Protein AF-A0A3N5N5Y3-F1 (afdb_monomer)

Radius of gyration: 42.36 Å; Cα contacts (8 Å, |Δi|>4): 136; chains: 1; bounding box: 72×57×116 Å

Secondary structure (DSSP, 8-state):
-PPPTT---TTTTSBGGGTTB-HHHHHHHHHHHHHHHHHHHHHHHHHHHHHHHHHHHHHHHHHHHHHHHHHHHHHS-------------------SPTTPPP-PPPPPS--SEEEEEPPPSS-TTT----PEEEEEEEEEEEEEE-SSSSEEEEEEEEEEEE-TTT-

Foldseek 3Di:
DDDDPPDDDPQQDQDVVVNGHHPVVVVVVVVVVVVVVVVVVVVVVVVVVVVVVVVVVVVVVVVVVVVVVVVCVVVDPDPDPPPPPVPPPDPDDDDDPPPDDDDDDDDDPDAQEEAEAEEDCADPPPRDRPWAWDPDKDKDWDWDDDPPRGTHIYIYIYGYTHDPVPD

Sequence (167 aa):
MEAPVGFECAYRHACPHLDHLSTTWTLEVYQDSFELRRQYHVMEERYLQRIAELEKTLRERDDKIVQLRLQHQKQFKANVPSVPLAREGGRKKRGAPQGHPPWCRRDPDHVDQTVKVPAPQVCPRCACDHLSTCPEVYEHVQEDIVLVPRTRVIRFRHDQSYCPQCR

Solvent-accessible surface area (backbone atoms only — not comparable to full-atom values): 10455 Å² total; per-residue (Å²): 139,81,81,64,93,88,71,78,65,92,42,47,68,43,24,81,91,56,83,46,36,31,53,63,58,55,49,50,54,56,56,49,48,54,58,51,50,53,53,48,51,59,48,50,54,52,50,54,53,51,49,54,52,50,52,51,55,50,52,56,49,52,54,49,49,53,52,51,52,53,52,47,57,74,76,40,81,79,88,64,77,72,73,78,67,78,71,70,86,65,76,74,79,78,69,83,59,92,86,60,77,80,92,68,82,79,80,77,97,64,71,79,41,78,45,81,40,76,40,70,66,47,37,93,87,77,66,48,59,78,52,45,83,43,91,62,66,52,71,52,76,45,78,44,82,50,104,51,106,49,73,48,29,36,34,40,40,32,44,37,54,45,47,82,89,73,113

pLDDT: mean 89.18, std 9.89, range [57.03, 98.44]

Nearest PDB structures (foldseek):
  3n77-assembly1_A  TM=8.094E-01  e=1.333E+00  Salmonella enterica subsp. enterica serovar Typhimurium
  4mpo-assembly3_C  TM=7.539E-01  e=2.868E+00  Chlamydia trachomatis L2/434/Bu
  3bc1-assembly2_E  TM=4.293E-01  e=4.224E-01  Mus musculus
  6gvw-assembly1_F  TM=5.301E-01  e=1.033E+00  Mus musculus
  2zet-assembly1_A  TM=4.956E-01  e=9.687E-01  Mus musculus

Structure (mmCIF, N/CA/C/O backbone):
data_AF-A0A3N5N5Y3-F1
#
_entry.id   AF-A0A3N5N5Y3-F1
#
loop_
_atom_site.group_PDB
_atom_site.id
_atom_site.type_symbol
_atom_site.label_atom_id
_atom_site.label_alt_id
_atom_site.label_comp_id
_atom_site.label_asym_id
_atom_site.label_entity_id
_atom_site.label_seq_id
_atom_site.pdbx_PDB_ins_code
_atom_site.Cartn_x
_atom_site.Cartn_y
_atom_site.Cartn_z
_atom_site.occupancy
_atom_site.B_iso_or_equiv
_atom_site.auth_seq_id
_atom_site.auth_comp_id
_atom_site.auth_asym_id
_atom_site.auth_atom_id
_atom_site.pdbx_PDB_model_num
ATOM 1 N N . MET A 1 1 ? 34.176 0.503 -63.831 1.00 61.16 1 MET A N 1
ATOM 2 C CA . MET A 1 1 ? 34.492 -0.817 -64.413 1.00 61.16 1 MET A CA 1
ATOM 3 C C . MET A 1 1 ? 33.450 -1.769 -63.887 1.00 61.16 1 MET A C 1
ATOM 5 O O . MET A 1 1 ? 33.388 -1.946 -62.679 1.00 61.16 1 MET A O 1
ATOM 9 N N . GLU A 1 2 ? 32.598 -2.288 -64.756 1.00 69.94 2 GLU A N 1
ATOM 10 C CA . GLU A 1 2 ? 31.610 -3.298 -64.378 1.00 69.94 2 GLU A CA 1
ATOM 11 C C . GLU A 1 2 ? 32.144 -4.679 -64.748 1.00 69.94 2 GLU A C 1
ATOM 13 O O . GLU A 1 2 ? 32.896 -4.824 -65.717 1.00 69.94 2 GLU A O 1
ATOM 18 N N . ALA A 1 3 ? 31.808 -5.682 -63.938 1.00 81.50 3 ALA A N 1
ATOM 19 C CA . ALA A 1 3 ? 32.195 -7.056 -64.212 1.00 81.50 3 ALA A CA 1
ATOM 20 C C . ALA A 1 3 ? 31.423 -7.593 -65.436 1.00 81.50 3 ALA A C 1
ATOM 22 O O . ALA A 1 3 ? 30.254 -7.244 -65.616 1.00 81.50 3 ALA A O 1
ATOM 23 N N . PRO A 1 4 ? 32.039 -8.452 -66.269 1.00 89.56 4 PRO A N 1
ATOM 24 C CA . PRO A 1 4 ? 31.352 -9.095 -67.384 1.00 89.56 4 PRO A CA 1
ATOM 25 C C . PRO A 1 4 ? 30.135 -9.912 -66.927 1.00 89.56 4 PRO A C 1
ATOM 27 O O . PRO A 1 4 ? 30.139 -10.504 -65.844 1.00 89.56 4 PRO A O 1
ATOM 30 N N . VAL A 1 5 ? 29.111 -9.996 -67.780 1.00 87.19 5 VAL A N 1
ATOM 31 C CA . VAL A 1 5 ? 27.919 -10.821 -67.528 1.00 87.19 5 VAL A CA 1
ATOM 32 C C . VAL A 1 5 ? 28.339 -12.287 -67.350 1.00 87.19 5 VAL A C 1
ATOM 34 O O . VAL A 1 5 ? 28.984 -12.854 -68.228 1.00 87.19 5 VAL A O 1
ATOM 37 N N . GLY A 1 6 ? 27.981 -12.891 -66.211 1.00 86.94 6 GLY A N 1
ATOM 38 C CA . GLY A 1 6 ? 28.315 -14.283 -65.874 1.00 86.94 6 GLY A CA 1
ATOM 39 C C . GLY A 1 6 ? 29.677 -14.496 -65.200 1.00 86.94 6 GLY A C 1
ATOM 40 O O . GLY A 1 6 ? 30.102 -15.636 -65.049 1.00 86.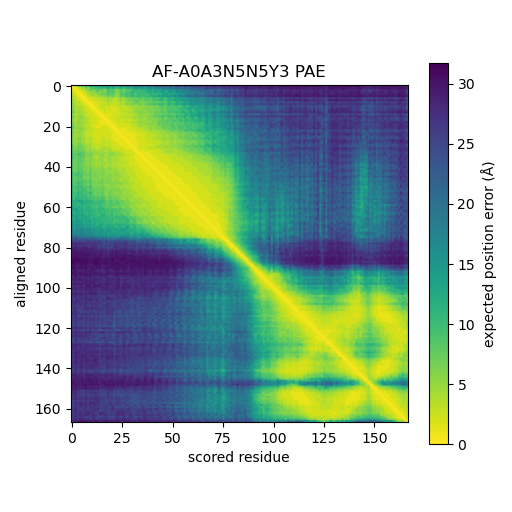94 6 GLY A O 1
ATOM 41 N N . PHE A 1 7 ? 30.378 -13.433 -64.794 1.00 88.25 7 PHE A N 1
ATOM 42 C CA . PHE A 1 7 ? 31.630 -13.558 -64.046 1.00 88.25 7 PHE A CA 1
ATOM 43 C C . PHE A 1 7 ? 31.420 -14.207 -62.664 1.00 88.25 7 PHE A C 1
ATOM 45 O O . PHE A 1 7 ? 30.672 -13.687 -61.835 1.00 88.25 7 PHE A O 1
ATOM 52 N N . GLU A 1 8 ? 32.142 -15.296 -62.384 1.00 87.19 8 GLU A N 1
ATOM 53 C CA . GLU A 1 8 ? 32.202 -15.925 -61.060 1.00 87.19 8 GLU A CA 1
ATOM 54 C C . GLU A 1 8 ? 33.551 -15.653 -60.382 1.00 87.19 8 GLU A C 1
ATOM 56 O O . GLU A 1 8 ? 34.615 -16.026 -60.877 1.00 87.19 8 GLU A O 1
ATOM 61 N N . CYS A 1 9 ? 33.519 -15.013 -59.211 1.00 87.06 9 CYS A N 1
ATOM 62 C CA . CYS A 1 9 ? 34.724 -14.750 -58.430 1.00 87.06 9 CYS A CA 1
ATOM 63 C C . CYS A 1 9 ? 35.205 -16.021 -57.710 1.00 87.06 9 CYS A C 1
ATOM 65 O O . CYS A 1 9 ? 34.486 -16.579 -56.878 1.00 87.06 9 CYS A O 1
ATOM 67 N N . ALA A 1 10 ? 36.461 -16.415 -57.941 1.00 89.31 10 ALA A N 1
ATOM 68 C CA . ALA A 1 10 ? 37.088 -17.563 -57.276 1.00 89.31 10 ALA A CA 1
ATOM 69 C C . ALA A 1 10 ? 37.150 -17.427 -55.740 1.00 89.31 10 ALA A C 1
ATOM 71 O O . ALA A 1 10 ? 37.153 -18.424 -55.023 1.00 89.31 10 ALA A O 1
ATOM 72 N N . TYR A 1 11 ? 37.150 -16.194 -55.227 1.00 90.06 11 TYR A N 1
ATOM 73 C CA . TYR A 1 11 ? 37.242 -15.892 -53.797 1.00 90.06 11 TYR A CA 1
ATOM 74 C C . TYR A 1 11 ? 35.890 -15.558 -53.149 1.00 90.06 11 TYR A C 1
ATOM 76 O O . TYR A 1 11 ? 35.866 -15.013 -52.048 1.00 90.06 11 TYR A O 1
ATOM 84 N N . ARG A 1 12 ? 34.752 -15.884 -53.784 1.00 87.81 12 ARG A N 1
ATOM 85 C CA . ARG A 1 12 ? 33.404 -15.526 -53.282 1.00 87.81 12 ARG A CA 1
ATOM 86 C C . ARG A 1 12 ? 33.113 -15.990 -51.844 1.00 87.81 12 ARG A C 1
ATOM 88 O O . ARG A 1 12 ? 32.323 -15.376 -51.138 1.00 87.81 12 ARG A O 1
ATOM 95 N N . HIS A 1 13 ? 33.757 -17.067 -51.397 1.00 91.94 13 HIS A N 1
ATOM 96 C CA . HIS A 1 13 ? 33.572 -17.629 -50.056 1.00 91.94 13 HIS A CA 1
ATOM 97 C C . HIS A 1 13 ? 34.670 -17.245 -49.052 1.00 91.94 13 HIS A C 1
ATOM 99 O O . HIS A 1 13 ? 34.503 -17.523 -47.871 1.00 91.94 13 HIS A O 1
ATOM 105 N N . ALA A 1 14 ? 35.770 -16.634 -49.505 1.00 92.94 14 ALA A N 1
ATOM 106 C CA . ALA A 1 14 ? 36.917 -16.287 -48.666 1.00 92.94 14 ALA A CA 1
ATOM 107 C C . ALA A 1 14 ? 37.700 -15.110 -49.273 1.00 92.94 14 ALA A C 1
ATOM 109 O O . ALA A 1 14 ? 38.846 -15.256 -49.706 1.00 92.94 14 ALA A O 1
ATOM 110 N N . CYS A 1 15 ? 37.059 -13.943 -49.363 1.00 93.25 15 CYS A N 1
ATOM 111 C CA . CYS A 1 15 ? 37.637 -12.777 -50.026 1.00 93.25 15 CYS A CA 1
ATOM 112 C C . CYS A 1 15 ? 38.775 -12.173 -49.180 1.00 93.25 15 CYS A C 1
ATOM 114 O O . CYS A 1 15 ? 38.508 -11.712 -48.071 1.00 93.25 15 CYS A O 1
ATOM 116 N N . PRO A 1 16 ? 40.025 -12.087 -49.681 1.00 93.56 16 PRO A N 1
ATOM 117 C CA . PRO A 1 16 ? 41.145 -11.511 -48.923 1.00 93.56 16 PRO A CA 1
ATOM 118 C C . PRO A 1 16 ? 40.953 -10.036 -48.542 1.00 93.56 16 PRO A C 1
ATOM 120 O O . PRO A 1 16 ? 41.599 -9.547 -47.625 1.00 93.56 16 PRO A O 1
ATOM 123 N N . HIS A 1 17 ? 40.068 -9.325 -49.245 1.00 90.81 17 HIS A N 1
ATOM 124 C CA . HIS A 1 17 ? 39.746 -7.920 -48.981 1.00 90.81 17 HIS A CA 1
ATOM 125 C C . HIS A 1 17 ? 38.593 -7.723 -47.988 1.00 90.81 17 HIS A C 1
ATOM 127 O O . HIS A 1 17 ? 38.315 -6.591 -47.608 1.00 90.81 17 HIS A O 1
ATOM 133 N N . LEU A 1 18 ? 37.914 -8.802 -47.593 1.00 91.12 18 LEU A N 1
ATOM 134 C CA . LEU A 1 18 ? 36.862 -8.804 -46.576 1.00 91.12 18 LEU A CA 1
ATOM 135 C C . LEU A 1 18 ? 37.275 -9.712 -45.413 1.00 91.12 18 LEU A C 1
ATOM 137 O O . LEU A 1 18 ? 36.473 -10.515 -44.954 1.00 91.12 18 LEU A O 1
ATOM 141 N N . ASP A 1 19 ? 38.545 -9.664 -45.005 1.00 93.12 19 ASP A N 1
ATOM 142 C CA . ASP A 1 19 ? 39.088 -10.485 -43.911 1.00 93.12 19 ASP A CA 1
ATOM 143 C C . ASP A 1 19 ? 38.804 -11.992 -44.066 1.00 93.12 19 ASP A C 1
ATOM 145 O O . ASP A 1 19 ? 38.518 -12.702 -43.104 1.00 93.12 19 ASP A O 1
ATOM 149 N N . HIS A 1 20 ? 38.867 -12.491 -45.304 1.00 94.12 20 HIS A N 1
ATOM 150 C CA . HIS A 1 20 ? 38.553 -13.876 -45.670 1.00 94.12 20 HIS A CA 1
ATOM 151 C C . HIS A 1 20 ? 37.103 -14.305 -45.397 1.00 94.12 20 HIS A C 1
ATOM 153 O O . HIS A 1 20 ? 36.811 -15.499 -45.342 1.00 94.12 20 HIS A O 1
ATOM 159 N N . LEU A 1 21 ? 36.179 -13.352 -45.292 1.00 93.00 21 LEU A N 1
ATOM 160 C CA . LEU A 1 21 ? 34.751 -13.621 -45.177 1.00 93.00 21 LEU A CA 1
ATOM 161 C C . LEU A 1 21 ? 34.115 -13.906 -46.545 1.00 93.00 21 LEU A C 1
ATOM 163 O O . LEU A 1 21 ? 34.617 -13.527 -47.611 1.00 93.00 21 LEU A O 1
ATOM 167 N N . SER A 1 22 ? 32.971 -14.586 -46.494 1.00 93.56 22 SER A N 1
ATOM 168 C CA . SER A 1 22 ? 32.103 -14.792 -47.653 1.00 93.56 22 SER A CA 1
ATOM 169 C C . SER A 1 22 ? 31.492 -13.465 -48.086 1.00 93.56 22 SER A C 1
ATOM 171 O O . SER A 1 22 ? 30.855 -12.779 -47.287 1.00 93.56 22 SER A O 1
ATOM 173 N N . THR A 1 23 ? 31.617 -13.134 -49.372 1.00 90.31 23 THR A N 1
ATOM 174 C CA . THR A 1 23 ? 31.042 -11.908 -49.942 1.00 90.31 23 THR A CA 1
ATOM 175 C C . THR A 1 23 ? 29.523 -11.884 -49.805 1.00 90.31 23 THR A C 1
ATOM 177 O O . THR A 1 23 ? 28.948 -10.824 -49.574 1.00 90.31 23 THR A O 1
ATOM 180 N N . THR A 1 24 ? 28.876 -13.051 -49.912 1.00 90.62 24 THR A N 1
ATOM 181 C CA . THR A 1 24 ? 27.422 -13.190 -49.745 1.00 90.62 24 THR A CA 1
ATOM 182 C C . THR A 1 24 ? 27.013 -12.869 -48.313 1.00 90.62 24 THR A C 1
ATOM 184 O O . THR A 1 24 ? 26.131 -12.048 -48.104 1.00 90.62 24 THR A O 1
ATOM 187 N N . 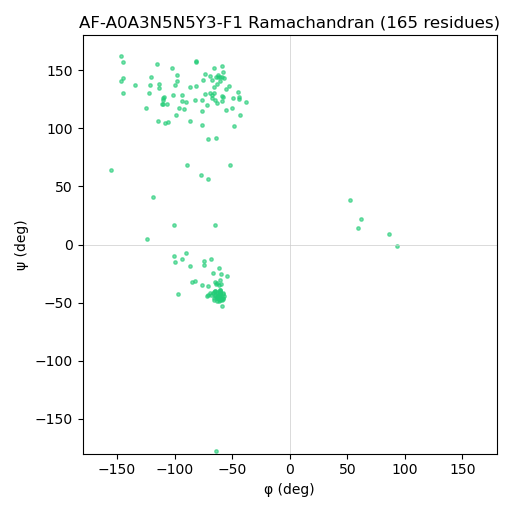TRP A 1 25 ? 27.722 -13.436 -47.334 1.00 92.62 25 TRP A N 1
ATOM 188 C CA . TRP A 1 25 ? 27.431 -13.216 -45.917 1.00 92.62 25 TRP A CA 1
ATOM 189 C C . TRP A 1 25 ? 27.652 -11.754 -45.517 1.00 92.62 25 TRP A C 1
ATOM 191 O O . TRP A 1 25 ? 26.813 -11.154 -44.855 1.00 92.62 25 TRP A O 1
ATOM 201 N N . THR A 1 26 ? 28.760 -11.146 -45.956 1.00 93.50 26 THR A N 1
ATOM 202 C CA . THR A 1 26 ? 29.039 -9.731 -45.677 1.00 93.50 26 THR A CA 1
ATOM 203 C C . THR A 1 26 ? 27.960 -8.820 -46.260 1.00 93.50 26 THR A C 1
ATOM 205 O O . THR A 1 26 ? 27.569 -7.852 -45.610 1.00 93.50 26 THR A O 1
ATOM 208 N N . LEU A 1 27 ? 27.465 -9.122 -47.466 1.00 90.31 27 LEU A N 1
ATOM 209 C CA . LEU A 1 27 ? 26.399 -8.346 -48.093 1.00 90.31 27 LEU A CA 1
ATOM 210 C C . LEU A 1 27 ? 25.056 -8.522 -47.369 1.00 90.31 27 LEU A C 1
ATOM 212 O O . LEU A 1 27 ? 24.373 -7.525 -47.157 1.00 90.31 27 LEU A O 1
ATOM 216 N N . GLU A 1 28 ? 24.711 -9.743 -46.953 1.00 92.19 28 GLU A N 1
ATOM 217 C CA . GLU A 1 28 ? 23.514 -10.033 -46.146 1.00 92.19 28 GLU A CA 1
ATOM 218 C C . GLU A 1 28 ? 23.543 -9.262 -44.820 1.00 92.19 28 GLU A C 1
ATOM 220 O O . GLU A 1 28 ? 22.643 -8.477 -44.545 1.00 92.19 28 GLU A O 1
ATOM 225 N N . VAL A 1 29 ? 24.629 -9.368 -44.046 1.00 92.62 29 VAL A N 1
ATOM 226 C CA . VAL A 1 29 ? 24.777 -8.637 -42.773 1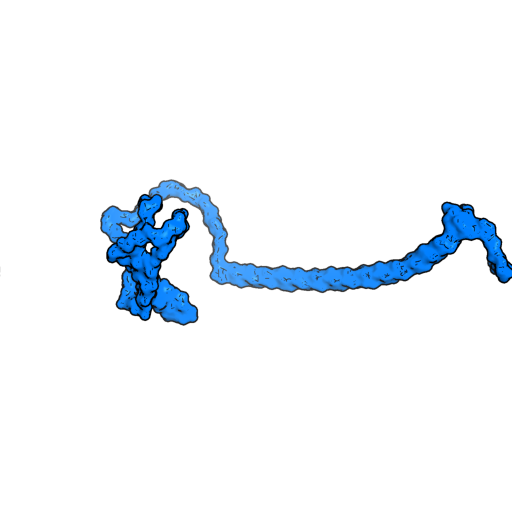.00 92.62 29 VAL A CA 1
ATOM 227 C C . VAL A 1 29 ? 24.735 -7.123 -42.982 1.00 92.62 29 VAL A C 1
ATOM 229 O O . VAL A 1 29 ? 24.154 -6.394 -42.176 1.00 92.62 29 VAL A O 1
ATOM 232 N N . TYR A 1 30 ? 25.343 -6.625 -44.063 1.00 90.31 30 TYR A N 1
ATOM 233 C CA . TYR A 1 30 ? 25.282 -5.209 -44.410 1.00 90.31 30 TYR A CA 1
ATOM 234 C C . TYR A 1 30 ? 23.841 -4.764 -44.686 1.00 90.31 30 TYR A C 1
ATOM 236 O O . TYR A 1 30 ? 23.421 -3.739 -44.151 1.00 90.31 30 TYR A O 1
ATOM 244 N N . GLN A 1 31 ? 23.075 -5.537 -45.459 1.00 89.38 31 GLN A N 1
ATOM 245 C CA . GLN A 1 31 ? 21.663 -5.265 -45.743 1.00 89.38 31 GLN A CA 1
ATOM 246 C C . GLN A 1 31 ? 20.811 -5.316 -44.465 1.00 89.38 31 GLN A C 1
ATOM 248 O O . GLN A 1 31 ? 20.114 -4.344 -44.162 1.00 89.38 31 GLN A O 1
ATOM 253 N N . ASP A 1 32 ? 20.965 -6.365 -43.657 1.00 92.88 32 ASP A N 1
ATOM 254 C CA . ASP A 1 32 ? 20.266 -6.542 -42.379 1.00 92.88 32 ASP A CA 1
ATOM 255 C C . ASP A 1 32 ? 20.564 -5.400 -41.396 1.00 92.88 32 ASP A C 1
ATOM 257 O O . ASP A 1 32 ? 19.695 -4.969 -40.631 1.00 92.88 32 ASP A O 1
ATOM 261 N N . SER A 1 33 ? 21.782 -4.847 -41.432 1.00 94.38 33 SER A N 1
ATOM 262 C CA . SER A 1 33 ? 22.178 -3.745 -40.550 1.00 94.38 33 SER A CA 1
ATOM 263 C C . SER A 1 33 ? 21.321 -2.488 -40.740 1.00 94.38 33 SER A C 1
ATOM 265 O O . SER A 1 33 ? 21.091 -1.753 -39.773 1.00 94.38 33 SER A O 1
ATOM 267 N N . PHE A 1 34 ? 20.805 -2.242 -41.951 1.00 91.25 34 PHE A N 1
ATOM 268 C CA . PHE A 1 34 ? 19.919 -1.108 -42.217 1.00 91.25 34 PHE A CA 1
ATOM 269 C C . PHE A 1 34 ? 18.539 -1.314 -41.605 1.00 91.25 34 PHE A C 1
ATOM 271 O O . PHE A 1 34 ? 18.000 -0.395 -40.980 1.00 91.25 34 PHE A O 1
ATOM 278 N N . GLU A 1 35 ? 17.977 -2.514 -41.749 1.00 90.88 35 GLU A N 1
ATOM 279 C CA . GLU A 1 35 ? 16.686 -2.857 -41.157 1.00 90.88 35 GLU A CA 1
ATOM 280 C C . GLU A 1 35 ? 16.759 -2.806 -39.636 1.00 90.88 35 GLU A C 1
ATOM 282 O O . GLU A 1 35 ? 15.921 -2.175 -38.985 1.00 90.88 35 GLU A O 1
ATOM 287 N N . LEU A 1 36 ? 17.815 -3.392 -39.074 1.00 93.81 36 LEU A N 1
ATOM 288 C CA . LEU A 1 36 ? 18.055 -3.406 -37.643 1.00 93.81 36 LEU A CA 1
ATOM 289 C C . LEU A 1 36 ? 18.231 -1.982 -37.097 1.00 93.81 36 LEU A C 1
ATOM 291 O O . LEU A 1 36 ? 17.611 -1.621 -36.096 1.00 93.81 36 LEU A O 1
ATOM 295 N N . ARG A 1 37 ? 18.998 -1.124 -37.784 1.00 94.19 37 ARG A N 1
ATOM 296 C CA . ARG A 1 37 ? 19.151 0.290 -37.402 1.00 94.19 37 ARG A CA 1
ATOM 297 C C . ARG A 1 37 ? 17.814 1.031 -37.419 1.00 94.19 37 ARG A C 1
ATOM 299 O O . ARG A 1 37 ? 17.520 1.785 -36.493 1.00 94.19 37 ARG A O 1
ATOM 306 N N . ARG A 1 38 ? 16.974 0.791 -38.430 1.00 94.00 38 ARG A N 1
ATOM 307 C CA . ARG A 1 38 ? 15.622 1.364 -38.492 1.00 94.00 38 ARG A CA 1
ATOM 308 C C . ARG A 1 38 ? 14.762 0.901 -37.315 1.00 94.00 38 ARG A C 1
ATOM 310 O O . ARG A 1 38 ? 14.074 1.717 -36.705 1.00 94.00 38 ARG A O 1
ATOM 317 N N . GLN A 1 39 ? 14.802 -0.387 -36.980 1.00 95.38 39 GLN A N 1
ATOM 318 C CA . GLN A 1 39 ? 14.067 -0.935 -35.837 1.00 95.38 39 GLN A CA 1
ATOM 319 C C . GLN A 1 39 ? 14.532 -0.322 -34.510 1.00 95.38 39 GLN A C 1
ATOM 321 O O . GLN A 1 39 ? 13.688 0.035 -33.684 1.00 95.38 39 GLN A O 1
ATOM 326 N N . TYR A 1 40 ? 15.846 -0.145 -34.331 1.00 96.69 40 TYR A N 1
ATOM 327 C CA . TYR A 1 40 ? 16.415 0.516 -33.156 1.00 96.69 40 TYR A CA 1
ATOM 328 C C . TYR A 1 40 ? 15.913 1.949 -33.004 1.00 96.69 40 TYR A C 1
ATOM 330 O O . TYR A 1 40 ? 15.462 2.294 -31.917 1.00 96.69 40 TYR A O 1
ATOM 338 N N . HIS A 1 41 ? 15.894 2.747 -34.075 1.00 96.69 41 HIS A N 1
ATOM 339 C CA . HIS A 1 41 ? 15.370 4.115 -34.009 1.00 96.69 41 HIS A CA 1
ATOM 340 C C . HIS A 1 41 ? 13.894 4.156 -33.594 1.00 96.69 41 HIS A C 1
ATOM 342 O O . HIS A 1 41 ? 13.529 4.887 -32.678 1.00 96.69 41 HIS A O 1
ATOM 348 N N . VAL A 1 42 ? 13.048 3.303 -34.179 1.00 97.06 42 VAL A N 1
ATOM 349 C CA . VAL A 1 42 ? 11.623 3.222 -33.798 1.00 97.06 42 VAL A CA 1
ATOM 350 C C . VAL A 1 42 ? 11.449 2.760 -32.346 1.00 97.06 42 VAL A C 1
ATOM 352 O O . VAL A 1 42 ? 10.492 3.122 -31.660 1.00 97.06 42 VAL A O 1
ATOM 355 N N . MET A 1 43 ? 12.329 1.889 -31.861 1.00 97.69 43 MET A N 1
ATOM 356 C CA . MET A 1 43 ? 12.318 1.445 -30.471 1.00 97.69 43 MET A CA 1
ATOM 357 C C . MET A 1 43 ? 12.769 2.562 -29.517 1.00 97.69 43 MET A C 1
ATOM 359 O O . MET A 1 43 ? 12.127 2.768 -28.490 1.00 97.69 43 MET A O 1
ATOM 363 N N . GLU A 1 44 ? 13.819 3.298 -29.867 1.00 97.69 44 GLU A N 1
ATOM 364 C CA . GLU A 1 44 ? 14.333 4.443 -29.113 1.00 97.69 44 GLU A CA 1
ATOM 365 C C . GLU A 1 44 ? 13.275 5.543 -28.978 1.00 97.69 44 GLU A C 1
ATOM 367 O O . GLU A 1 44 ? 12.989 5.980 -27.864 1.00 97.69 44 GLU A O 1
ATOM 372 N N . GLU A 1 45 ? 12.599 5.907 -30.071 1.00 97.81 45 GLU A N 1
ATOM 373 C CA . GLU A 1 45 ? 11.495 6.874 -30.048 1.00 97.81 45 GLU A CA 1
ATOM 374 C C . GLU A 1 45 ? 10.369 6.443 -29.099 1.00 97.81 45 GLU A C 1
ATOM 376 O O . GL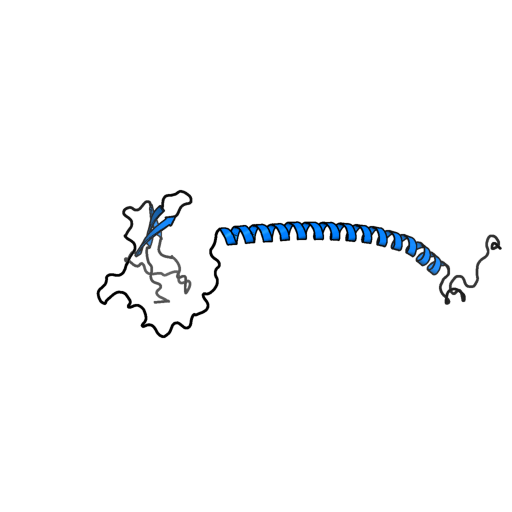U A 1 45 ? 9.886 7.242 -28.293 1.00 97.81 45 GLU A O 1
ATOM 381 N N . ARG A 1 46 ? 9.984 5.159 -29.135 1.00 97.88 46 ARG A N 1
ATOM 382 C CA . ARG A 1 46 ? 8.969 4.604 -28.224 1.00 97.88 46 ARG A CA 1
ATOM 383 C C . ARG A 1 46 ? 9.411 4.663 -26.764 1.00 97.88 46 ARG A C 1
ATOM 385 O O . ARG A 1 46 ? 8.603 4.993 -25.896 1.00 97.88 46 ARG A O 1
ATOM 392 N N . TYR A 1 47 ? 10.676 4.360 -26.475 1.00 97.75 47 TYR A N 1
ATOM 393 C CA . TYR A 1 47 ? 11.199 4.458 -25.113 1.00 97.75 47 TYR A CA 1
ATOM 394 C C . TYR A 1 47 ? 11.247 5.901 -24.621 1.00 97.75 47 TYR A C 1
ATOM 396 O O . TYR A 1 47 ? 10.841 6.155 -23.489 1.00 97.75 47 TYR A O 1
ATOM 404 N N . LEU A 1 48 ? 11.663 6.848 -25.461 1.00 98.00 48 LEU A N 1
ATOM 405 C CA . LEU A 1 48 ? 11.674 8.269 -25.113 1.00 98.00 48 LEU A CA 1
ATOM 406 C C . LEU A 1 48 ? 10.265 8.789 -24.815 1.00 98.00 48 LEU A C 1
ATOM 408 O O . LEU A 1 48 ? 10.062 9.459 -23.802 1.00 98.00 48 LEU A O 1
ATOM 412 N N . GLN A 1 49 ? 9.274 8.418 -25.632 1.00 98.00 49 GLN A N 1
ATOM 413 C CA . GLN A 1 49 ? 7.867 8.731 -25.362 1.00 98.00 49 GLN A CA 1
ATOM 414 C C . GLN A 1 49 ? 7.419 8.158 -24.015 1.00 98.00 49 GLN A C 1
ATOM 416 O O . GLN A 1 49 ? 6.828 8.865 -23.197 1.00 98.00 49 GLN A O 1
ATOM 421 N N . ARG A 1 50 ? 7.758 6.893 -23.740 1.00 98.12 50 ARG A N 1
ATOM 422 C CA . ARG A 1 50 ? 7.383 6.241 -22.486 1.00 98.12 50 ARG A CA 1
ATOM 423 C C . ARG A 1 50 ? 8.038 6.884 -21.264 1.00 98.12 50 ARG A C 1
ATOM 425 O O . ARG A 1 50 ? 7.385 7.025 -20.232 1.00 98.12 50 ARG A O 1
ATOM 432 N N . ILE A 1 51 ? 9.305 7.272 -21.371 1.00 98.44 51 ILE A N 1
ATOM 433 C CA . ILE A 1 51 ? 10.024 7.986 -20.312 1.00 98.44 51 ILE A CA 1
ATOM 434 C C . ILE A 1 51 ? 9.339 9.328 -20.040 1.00 98.44 51 ILE A C 1
ATOM 436 O O . ILE A 1 51 ? 9.025 9.614 -18.887 1.00 98.44 51 ILE A O 1
ATOM 440 N N . ALA A 1 52 ? 9.010 10.099 -21.080 1.00 98.31 52 ALA A N 1
ATOM 441 C CA . ALA A 1 52 ? 8.333 11.387 -20.930 1.00 98.31 52 ALA A CA 1
ATOM 442 C C . ALA A 1 52 ? 6.954 11.260 -20.250 1.00 98.31 52 ALA A C 1
ATOM 444 O O . ALA A 1 52 ? 6.609 12.059 -19.376 1.00 98.31 52 ALA A O 1
ATOM 445 N N . GLU A 1 53 ? 6.171 10.234 -20.600 1.00 98.25 53 GLU A N 1
ATOM 446 C CA . GLU A 1 53 ? 4.909 9.926 -19.916 1.00 98.25 53 GLU A CA 1
ATOM 447 C C . GLU A 1 53 ? 5.124 9.611 -18.433 1.00 98.25 53 GLU A C 1
ATOM 449 O O . GLU A 1 53 ? 4.429 10.151 -17.569 1.00 98.25 53 GLU A O 1
ATOM 454 N N . LEU A 1 54 ? 6.091 8.744 -18.125 1.00 98.25 54 LEU A N 1
ATOM 455 C CA . LEU A 1 54 ? 6.384 8.343 -16.753 1.00 98.25 54 LEU A CA 1
ATOM 456 C C . LEU A 1 54 ? 6.840 9.536 -15.914 1.00 98.25 54 LEU A C 1
ATOM 458 O O . LEU A 1 54 ? 6.307 9.739 -14.822 1.00 98.25 54 LEU A O 1
ATOM 462 N N . GLU A 1 55 ? 7.739 10.367 -16.435 1.00 98.38 55 GLU A N 1
ATOM 463 C CA . GLU A 1 55 ? 8.176 11.598 -15.775 1.00 98.38 55 GLU A CA 1
ATOM 464 C C . GLU A 1 55 ? 7.006 12.538 -15.481 1.00 98.38 55 GLU A C 1
ATOM 466 O O . GLU A 1 55 ? 6.912 13.081 -14.378 1.00 98.38 55 GLU A O 1
ATOM 471 N N . LYS A 1 56 ? 6.071 12.693 -16.427 1.00 98.31 56 LYS A N 1
ATOM 472 C CA . LYS A 1 56 ? 4.860 13.489 -16.209 1.00 98.31 56 LYS A CA 1
ATOM 473 C C . LYS A 1 56 ? 4.012 12.918 -15.070 1.00 98.31 56 LYS A C 1
ATOM 475 O O . LYS A 1 56 ? 3.639 13.656 -14.161 1.00 98.31 56 LYS A O 1
ATOM 480 N N . THR A 1 57 ? 3.755 11.608 -15.073 1.00 98.12 57 THR A N 1
ATOM 481 C CA . THR A 1 57 ? 2.961 10.969 -14.007 1.00 98.12 57 THR A CA 1
ATOM 482 C C . THR A 1 57 ? 3.637 11.029 -12.637 1.00 98.12 57 THR A C 1
ATOM 484 O O . THR A 1 57 ? 2.947 11.118 -11.622 1.00 98.12 57 THR A O 1
ATOM 487 N N . LEU A 1 58 ? 4.972 10.984 -12.582 1.00 98.31 58 LEU A N 1
ATOM 488 C CA . LEU A 1 58 ? 5.720 11.150 -11.337 1.00 98.31 58 LEU A CA 1
ATOM 489 C C . LEU A 1 58 ? 5.547 12.564 -10.783 1.00 98.31 58 LEU A C 1
ATOM 491 O O . LEU A 1 58 ? 5.186 12.699 -9.618 1.00 98.31 58 LEU A O 1
ATOM 495 N N . ARG A 1 59 ? 5.676 13.597 -11.627 1.00 98.06 59 ARG A N 1
ATOM 496 C CA . ARG A 1 59 ? 5.439 14.993 -11.217 1.00 98.06 59 ARG A CA 1
ATOM 497 C C . ARG A 1 59 ? 4.030 15.195 -10.662 1.00 98.06 59 ARG A C 1
ATOM 499 O O . ARG A 1 59 ? 3.876 15.738 -9.575 1.00 98.06 59 A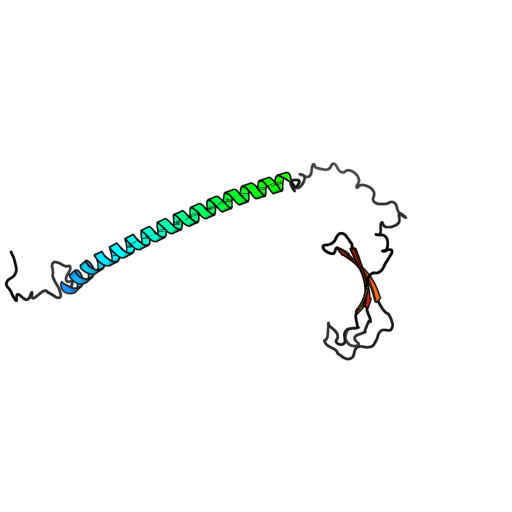RG A O 1
ATOM 506 N N . GLU A 1 60 ? 3.008 14.689 -11.353 1.00 97.94 60 GLU A N 1
ATOM 507 C CA . GLU A 1 60 ? 1.613 14.792 -10.898 1.00 97.94 60 GLU A CA 1
ATOM 508 C C . GLU A 1 60 ? 1.387 14.109 -9.535 1.00 97.94 60 GLU A C 1
ATOM 510 O O . GLU A 1 60 ? 0.658 14.621 -8.679 1.00 97.94 60 GLU A O 1
ATOM 515 N N . ARG A 1 61 ? 2.023 12.952 -9.307 1.00 98.12 61 ARG A N 1
ATOM 516 C CA . ARG A 1 61 ? 1.964 12.247 -8.018 1.00 98.12 61 ARG A CA 1
ATOM 517 C C . ARG A 1 61 ? 2.693 13.008 -6.919 1.00 98.12 61 ARG A C 1
ATOM 519 O O . ARG A 1 61 ? 2.149 13.116 -5.820 1.00 98.12 61 ARG A O 1
ATOM 526 N N . ASP A 1 62 ? 3.874 13.542 -7.204 1.00 98.19 62 ASP A N 1
ATOM 527 C CA . ASP A 1 62 ? 4.660 14.316 -6.243 1.00 98.19 62 ASP A CA 1
ATOM 528 C C . ASP A 1 62 ? 3.916 15.586 -5.818 1.00 98.19 62 ASP A C 1
ATOM 530 O O . ASP A 1 62 ? 3.768 15.839 -4.617 1.00 98.19 62 ASP A O 1
ATOM 534 N N . ASP A 1 63 ? 3.325 16.313 -6.769 1.00 97.94 63 ASP A N 1
ATOM 535 C CA . ASP A 1 63 ? 2.471 17.472 -6.490 1.00 97.94 63 ASP A CA 1
ATOM 536 C C . ASP A 1 63 ? 1.290 17.088 -5.591 1.00 97.94 63 ASP A C 1
ATOM 538 O O . ASP A 1 63 ? 0.962 17.785 -4.620 1.00 97.94 63 ASP A O 1
ATOM 542 N N . LYS A 1 64 ? 0.666 15.933 -5.856 1.00 97.88 64 LYS A N 1
ATOM 543 C CA . LYS A 1 64 ? -0.441 15.438 -5.035 1.00 97.88 64 LYS A CA 1
ATOM 544 C C . LYS A 1 64 ? 0.004 15.076 -3.620 1.00 97.88 64 LYS A C 1
ATOM 546 O O . LYS A 1 64 ? -0.705 15.394 -2.662 1.00 97.88 64 LYS A O 1
ATOM 551 N N . ILE A 1 65 ? 1.167 14.444 -3.470 1.00 97.81 65 ILE A N 1
ATOM 552 C CA . ILE A 1 65 ? 1.751 14.115 -2.166 1.00 97.81 65 ILE A CA 1
ATOM 553 C C . ILE A 1 65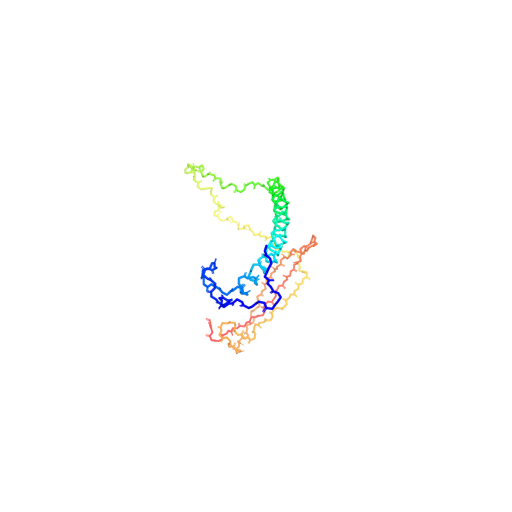 ? 2.016 15.396 -1.373 1.00 97.81 65 ILE A C 1
ATOM 555 O O . ILE A 1 65 ? 1.659 15.463 -0.195 1.00 97.81 65 ILE A O 1
ATOM 559 N N . VAL A 1 66 ? 2.587 16.425 -2.002 1.00 97.38 66 VAL A N 1
ATOM 560 C CA . VAL A 1 66 ? 2.836 17.725 -1.359 1.00 97.38 66 VAL A CA 1
ATOM 561 C C . VAL A 1 66 ? 1.525 18.362 -0.895 1.00 97.38 66 VAL A C 1
ATOM 563 O O . VAL A 1 66 ? 1.421 18.774 0.264 1.00 97.38 66 VAL A O 1
ATOM 566 N N . GLN A 1 67 ? 0.494 18.377 -1.745 1.00 97.00 67 GLN A N 1
ATOM 567 C CA . GLN A 1 67 ? -0.828 18.895 -1.378 1.00 97.00 67 GLN A CA 1
ATOM 568 C C . GLN A 1 67 ? -1.438 18.150 -0.185 1.00 97.00 67 GLN A C 1
ATOM 570 O O . GLN A 1 67 ? -1.908 18.785 0.762 1.00 97.00 67 GLN A O 1
ATOM 575 N N . LEU A 1 68 ? -1.420 16.814 -0.205 1.00 96.44 68 LEU A N 1
ATOM 576 C CA . LEU A 1 68 ? -1.978 15.991 0.871 1.00 96.44 68 LEU A CA 1
ATOM 577 C C . LEU A 1 68 ? -1.208 16.172 2.181 1.00 96.44 68 LEU A C 1
ATOM 579 O O . LEU A 1 68 ? -1.822 16.290 3.240 1.00 96.44 68 LEU A O 1
ATOM 583 N N . ARG A 1 69 ? 0.125 16.267 2.124 1.00 92.88 69 ARG A N 1
ATOM 584 C CA . ARG A 1 69 ? 0.958 16.558 3.302 1.00 92.88 69 ARG A CA 1
ATOM 585 C C . ARG A 1 69 ? 0.617 17.913 3.912 1.00 92.88 69 ARG A C 1
ATOM 587 O O . ARG A 1 69 ? 0.488 18.005 5.131 1.00 92.88 69 ARG A O 1
ATOM 594 N N . LEU A 1 70 ? 0.415 18.940 3.085 1.00 92.88 70 LEU A N 1
ATOM 595 C CA . LEU A 1 70 ? 0.020 20.267 3.555 1.00 92.88 70 LEU A CA 1
ATOM 596 C C . LEU A 1 70 ? -1.372 20.248 4.204 1.00 92.88 70 LEU A C 1
ATOM 598 O O . LEU A 1 70 ? -1.567 20.844 5.262 1.00 92.88 70 LEU A O 1
ATOM 602 N N . GLN A 1 71 ? -2.341 19.559 3.594 1.00 93.75 71 GLN A N 1
ATOM 603 C CA . GLN A 1 71 ? -3.677 19.386 4.175 1.00 93.75 71 GLN A CA 1
ATOM 604 C C . GLN A 1 71 ? -3.610 18.665 5.525 1.00 93.75 71 GLN A C 1
ATOM 606 O O . GLN A 1 71 ? -4.184 19.143 6.503 1.00 93.75 71 GLN A O 1
ATOM 611 N N . HIS A 1 72 ? -2.844 17.576 5.600 1.00 91.44 72 HIS A N 1
ATOM 612 C CA . HIS A 1 72 ? -2.638 16.825 6.833 1.00 91.44 72 HIS A CA 1
ATOM 613 C C . HIS A 1 72 ? -1.989 17.693 7.923 1.00 91.44 72 HIS A C 1
ATOM 615 O O . HIS A 1 72 ? -2.461 17.715 9.055 1.00 91.44 72 HIS A O 1
ATOM 621 N N . GLN A 1 73 ? -0.960 18.479 7.596 1.00 87.56 73 GLN A N 1
ATOM 622 C CA . GLN A 1 73 ? -0.319 19.385 8.556 1.00 87.56 73 GLN A CA 1
ATOM 623 C C . GLN A 1 73 ? -1.271 20.476 9.079 1.00 87.56 73 GLN A C 1
ATOM 625 O O . GLN A 1 73 ? -1.157 20.885 10.232 1.00 87.56 73 GLN A O 1
ATOM 630 N N . LYS A 1 74 ? -2.215 20.953 8.255 1.00 88.81 74 LYS A N 1
ATOM 631 C CA . LYS A 1 74 ? -3.239 21.923 8.682 1.00 88.81 74 LYS A CA 1
ATOM 632 C C . LYS A 1 74 ? -4.279 21.306 9.619 1.00 88.81 74 LYS A C 1
ATOM 634 O O . LYS A 1 74 ? -4.774 21.993 10.506 1.00 88.81 74 LYS A O 1
ATOM 639 N N . GLN A 1 75 ? -4.638 20.041 9.400 1.00 91.12 75 GLN A N 1
ATOM 640 C CA . GLN A 1 75 ? -5.682 19.349 10.162 1.00 91.12 75 GLN A CA 1
ATOM 641 C C . GLN A 1 75 ? -5.163 18.735 11.467 1.00 91.12 75 GLN A C 1
ATOM 643 O O . GLN A 1 75 ? -5.896 18.677 12.453 1.00 91.12 75 GLN A O 1
ATOM 648 N N . PHE A 1 76 ? -3.906 18.292 11.489 1.00 87.69 76 PHE A N 1
ATOM 649 C CA . PHE A 1 76 ? -3.343 17.524 12.594 1.00 87.69 76 PHE A CA 1
ATOM 650 C C . PHE A 1 76 ? -2.123 18.223 13.194 1.00 87.69 76 PHE A C 1
ATOM 652 O O . PHE A 1 76 ? -1.244 18.711 12.484 1.00 87.69 76 PHE A O 1
ATOM 659 N N . LYS A 1 77 ? -2.029 18.233 14.530 1.00 81.56 77 LYS A N 1
ATOM 660 C CA . LYS A 1 77 ? -0.811 18.678 15.219 1.00 81.56 77 LYS A CA 1
ATOM 661 C C . LYS A 1 77 ? 0.345 17.750 14.855 1.00 81.56 77 LYS A C 1
ATOM 663 O O . LYS A 1 77 ? 0.183 16.532 14.827 1.00 81.56 77 LYS A O 1
ATOM 668 N N . ALA A 1 78 ? 1.517 18.333 14.619 1.00 77.06 78 ALA A N 1
ATOM 669 C CA . ALA A 1 78 ? 2.720 17.560 14.370 1.00 77.06 78 ALA A CA 1
ATOM 670 C C . ALA A 1 78 ? 2.997 16.638 15.567 1.00 77.06 78 ALA A C 1
ATOM 672 O O . ALA A 1 78 ? 3.067 17.100 16.708 1.00 77.06 78 ALA A O 1
ATOM 673 N N . ASN A 1 79 ? 3.165 15.341 15.299 1.00 68.94 79 ASN A N 1
ATOM 674 C CA . ASN A 1 79 ? 3.609 14.369 16.293 1.00 68.94 79 ASN A CA 1
ATOM 675 C C . ASN A 1 79 ? 5.122 14.524 16.497 1.00 68.94 79 ASN A C 1
ATOM 677 O O . ASN A 1 79 ? 5.911 13.641 16.174 1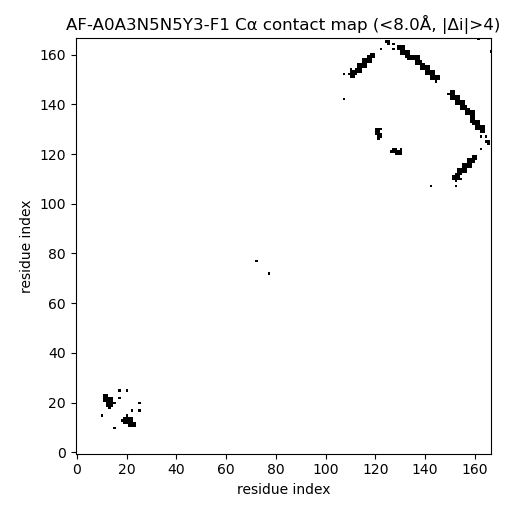.00 68.94 79 ASN A O 1
ATOM 681 N N . VAL A 1 80 ? 5.538 15.715 16.927 1.00 73.75 80 VAL A N 1
ATOM 682 C CA . VAL A 1 80 ? 6.911 15.950 17.355 1.00 73.75 80 VAL A CA 1
ATOM 683 C C . VAL A 1 80 ? 7.000 15.309 18.733 1.00 73.75 80 VAL A C 1
ATOM 685 O O . VAL A 1 80 ? 6.287 15.771 19.633 1.00 73.75 80 VAL A O 1
ATOM 688 N N . PRO A 1 81 ? 7.811 14.250 18.931 1.00 65.50 81 PRO A N 1
ATOM 689 C CA . PRO A 1 81 ? 8.116 13.812 20.278 1.00 65.50 81 PRO A CA 1
ATOM 690 C C . PRO A 1 81 ? 8.674 15.040 20.976 1.00 65.50 81 PRO A C 1
ATOM 692 O O . PRO A 1 81 ? 9.674 15.605 20.532 1.00 65.50 81 PRO A O 1
ATOM 695 N N . SER A 1 82 ? 7.966 15.521 22.000 1.00 64.94 82 SER A N 1
ATOM 696 C CA . SER A 1 82 ? 8.459 16.632 22.796 1.00 64.94 82 SER A CA 1
ATOM 697 C C . SER A 1 82 ? 9.876 16.255 23.188 1.00 64.94 82 SER A C 1
ATOM 699 O O . SER A 1 82 ? 10.047 15.222 23.846 1.00 64.94 82 SER A O 1
ATOM 701 N N . VAL A 1 83 ? 10.870 17.039 22.747 1.00 65.62 83 VAL A N 1
ATOM 702 C CA . VAL A 1 83 ? 12.228 16.923 23.279 1.00 65.62 83 VAL A CA 1
ATOM 703 C C . VAL A 1 83 ? 12.026 16.817 24.780 1.00 65.62 83 VAL A C 1
ATOM 705 O O . VAL A 1 83 ? 11.271 17.640 25.320 1.00 65.62 83 VAL A O 1
ATOM 708 N N . PRO A 1 84 ? 12.555 15.779 25.449 1.00 57.72 84 PRO A N 1
ATOM 709 C CA . PRO A 1 84 ? 12.479 15.742 26.884 1.00 57.72 84 PRO A CA 1
ATOM 710 C C . PRO A 1 84 ? 13.310 16.940 27.330 1.00 57.72 84 PRO A C 1
ATOM 712 O O . PRO A 1 84 ? 14.523 16.845 27.480 1.00 57.72 84 PRO A O 1
ATOM 715 N N . LEU A 1 85 ? 12.655 18.096 27.507 1.00 60.97 85 LEU A N 1
ATOM 716 C CA . LEU A 1 85 ? 13.043 19.062 28.512 1.00 60.97 85 LEU A CA 1
ATOM 717 C C . LEU A 1 85 ? 13.327 18.169 29.696 1.00 60.97 85 LEU A C 1
ATOM 719 O O . LEU A 1 85 ? 12.405 17.464 30.124 1.00 60.97 85 LEU A O 1
ATOM 723 N N . ALA A 1 86 ? 14.600 18.067 30.080 1.00 57.97 86 ALA A N 1
ATOM 724 C CA . ALA A 1 86 ? 15.004 17.306 31.239 1.00 57.97 86 ALA A CA 1
ATOM 725 C C . ALA A 1 86 ? 14.053 17.764 32.338 1.00 57.97 86 ALA A C 1
ATOM 727 O O . ALA A 1 86 ? 14.117 18.907 32.788 1.00 57.97 86 ALA A O 1
ATOM 728 N N . ARG A 1 87 ? 13.043 16.937 32.629 1.00 57.03 87 ARG A N 1
ATOM 729 C CA . ARG A 1 87 ? 12.057 17.245 33.646 1.00 57.03 87 ARG A CA 1
ATOM 730 C C . ARG A 1 87 ? 12.871 17.082 34.903 1.00 57.03 87 ARG A C 1
ATOM 732 O O . ARG A 1 87 ? 13.014 15.956 35.377 1.00 57.03 87 ARG A O 1
ATOM 739 N N . GLU A 1 88 ? 13.479 18.178 35.357 1.00 59.59 88 GLU A N 1
ATOM 740 C CA . GLU A 1 88 ? 14.033 18.299 36.696 1.00 59.59 88 GLU A CA 1
ATOM 741 C C . GLU A 1 88 ? 13.062 17.575 37.613 1.00 59.59 88 GLU A C 1
ATOM 743 O O . GLU A 1 88 ? 11.863 17.838 37.510 1.00 59.59 88 GLU A O 1
ATOM 748 N N . GLY A 1 89 ? 13.567 16.581 38.350 1.00 57.72 89 GLY A N 1
ATOM 749 C CA . GLY A 1 89 ? 12.837 15.465 38.956 1.00 57.72 89 GLY A CA 1
ATOM 750 C C . GLY A 1 89 ? 11.632 15.854 39.812 1.00 57.72 89 GLY A C 1
ATOM 751 O O . GLY A 1 89 ? 11.617 15.663 41.026 1.00 57.72 89 GLY A O 1
ATOM 752 N N . GLY A 1 90 ? 10.588 16.361 39.169 1.00 63.22 90 GLY A N 1
ATOM 753 C CA . GLY A 1 90 ? 9.331 16.718 39.771 1.00 63.22 90 GLY A CA 1
ATOM 754 C C . GLY A 1 90 ? 8.686 15.430 40.223 1.00 63.22 90 GLY A C 1
ATOM 755 O O . GLY A 1 90 ? 8.540 14.485 39.440 1.00 63.22 90 GLY A O 1
ATOM 756 N N . ARG A 1 91 ? 8.322 15.382 41.506 1.00 70.88 91 ARG A N 1
ATOM 757 C CA . ARG A 1 91 ? 7.574 14.264 42.082 1.00 70.88 91 ARG A CA 1
ATOM 758 C C . ARG A 1 91 ? 6.450 13.892 41.118 1.00 70.88 91 ARG A C 1
ATOM 760 O O . ARG A 1 91 ? 5.683 14.765 40.703 1.00 70.88 91 ARG A O 1
ATOM 767 N N . LYS A 1 92 ? 6.377 12.606 40.749 1.00 74.38 92 LYS A N 1
ATOM 768 C CA . LYS A 1 92 ? 5.293 12.073 39.913 1.00 74.38 92 LYS A CA 1
ATOM 769 C C . LYS A 1 92 ? 3.977 12.632 40.447 1.00 74.38 92 LYS A C 1
ATOM 771 O O . LYS A 1 92 ? 3.757 12.606 41.662 1.00 74.38 92 LYS A O 1
ATOM 776 N N . LYS A 1 93 ? 3.134 13.163 39.554 1.00 79.25 93 LYS A N 1
ATOM 777 C CA . LYS A 1 93 ? 1.785 13.593 39.933 1.00 79.25 93 LYS A CA 1
ATOM 778 C C . LYS A 1 93 ? 1.158 12.440 40.712 1.00 79.25 93 LYS A C 1
ATOM 780 O O . LYS A 1 93 ? 1.210 11.300 40.248 1.00 79.25 93 LYS A O 1
ATOM 785 N N . ARG A 1 94 ? 0.669 12.723 41.921 1.00 79.62 94 ARG A N 1
ATOM 786 C CA . ARG A 1 94 ? 0.017 11.702 42.744 1.00 79.62 94 ARG A CA 1
ATOM 787 C C . ARG A 1 94 ? -1.117 11.099 41.915 1.00 79.62 94 ARG A C 1
ATOM 789 O O . ARG A 1 94 ? -1.851 11.838 41.261 1.00 79.62 94 ARG A O 1
ATOM 796 N N . GLY A 1 95 ? -1.203 9.771 41.909 1.00 82.81 95 GLY A N 1
ATOM 797 C CA . GLY A 1 95 ? -2.363 9.075 41.363 1.00 82.81 95 GLY A CA 1
ATOM 798 C C . GLY A 1 95 ? -3.618 9.394 42.175 1.00 82.81 95 GLY A C 1
ATOM 799 O O . GLY A 1 95 ? -3.566 10.165 43.139 1.00 82.81 95 GLY A O 1
ATOM 800 N N . ALA A 1 96 ? -4.739 8.781 41.797 1.00 84.12 96 ALA A N 1
ATOM 801 C CA . ALA A 1 96 ? -5.952 8.868 42.596 1.00 84.12 96 ALA A CA 1
ATOM 802 C C . ALA A 1 96 ? -5.643 8.462 44.055 1.00 84.12 96 ALA A C 1
ATOM 804 O O . ALA A 1 96 ? -4.878 7.514 44.273 1.00 84.12 96 ALA A O 1
ATOM 805 N N . PRO A 1 97 ? -6.158 9.200 45.052 1.00 87.31 97 PRO A N 1
ATOM 806 C CA . PRO A 1 97 ? -5.923 8.873 46.449 1.00 87.31 97 PRO A CA 1
ATOM 807 C C . PRO A 1 97 ? -6.441 7.465 46.765 1.00 87.31 97 PRO A C 1
ATOM 809 O O . PRO A 1 97 ? -7.355 6.955 46.112 1.00 87.31 97 PRO A O 1
ATOM 812 N N . GLN A 1 98 ? -5.852 6.832 47.777 1.00 85.56 98 GLN A N 1
ATOM 813 C CA . GLN A 1 98 ? -6.279 5.511 48.225 1.00 85.56 98 GLN A CA 1
ATOM 814 C C . GLN A 1 98 ? -7.757 5.559 48.643 1.00 85.56 98 GLN A C 1
ATOM 816 O O . GLN A 1 98 ? -8.149 6.423 49.422 1.00 85.56 98 GLN A O 1
ATOM 821 N N . GLY A 1 99 ? -8.568 4.653 48.092 1.00 86.88 99 GLY A N 1
ATOM 822 C CA . GLY A 1 99 ? -10.018 4.616 48.312 1.00 86.88 99 GLY A CA 1
ATOM 823 C C . GLY A 1 99 ? -10.856 5.365 47.270 1.00 86.88 99 GLY A C 1
ATOM 824 O O . GLY A 1 99 ? -12.080 5.323 47.353 1.00 86.88 99 GLY A O 1
ATOM 825 N N . HIS A 1 100 ? -10.245 6.017 46.273 1.00 85.44 100 HIS A N 1
ATOM 826 C CA . HIS A 1 100 ? -11.012 6.590 45.168 1.00 85.44 100 HIS A CA 1
ATOM 827 C C . HIS A 1 100 ? -11.611 5.469 44.300 1.00 85.44 100 HIS A C 1
ATOM 829 O O . HIS A 1 100 ? -10.867 4.573 43.885 1.00 85.44 100 HIS A O 1
ATOM 835 N N . PRO A 1 101 ? -12.920 5.504 43.990 1.00 84.75 101 PRO A N 1
ATOM 836 C CA . PRO A 1 101 ? -13.518 4.512 43.113 1.00 84.75 101 PRO A CA 1
ATOM 837 C C . PRO A 1 101 ? -12.879 4.583 41.718 1.00 84.75 101 PRO A C 1
ATOM 839 O O . PRO A 1 101 ? -12.506 5.676 41.262 1.00 84.75 101 PRO A O 1
ATOM 842 N N . PRO A 1 102 ? -12.733 3.439 41.029 1.00 85.38 102 PRO A N 1
ATOM 843 C CA . PRO A 1 102 ? -12.302 3.437 39.642 1.00 85.38 102 PRO A CA 1
ATOM 844 C C . PRO A 1 102 ? -13.310 4.217 38.792 1.00 85.38 102 PRO A C 1
ATOM 846 O O . PRO A 1 102 ? -14.522 4.130 38.994 1.00 85.38 102 PRO A O 1
ATOM 849 N N . TRP A 1 103 ? -12.805 4.992 37.834 1.00 86.81 103 TRP A N 1
ATOM 850 C CA . TRP A 1 103 ? -13.660 5.588 36.817 1.00 86.81 103 TRP A CA 1
ATOM 851 C C . TRP A 1 103 ? -14.036 4.504 35.809 1.00 86.81 103 TRP A C 1
ATOM 853 O O . TRP A 1 103 ? -13.225 4.131 34.960 1.00 86.81 103 TRP A O 1
ATOM 863 N N . CYS A 1 104 ? -15.257 3.995 35.919 1.00 85.75 104 CYS A N 1
ATOM 864 C CA . CYS A 1 104 ? -15.828 3.055 34.965 1.00 85.75 104 CYS A CA 1
ATOM 865 C C . CYS A 1 104 ? -16.802 3.782 34.036 1.00 85.75 104 CYS A C 1
ATOM 867 O O . CYS A 1 104 ? -17.424 4.781 34.409 1.00 85.75 104 CYS A O 1
ATOM 869 N N . ARG A 1 105 ? -16.950 3.268 32.812 1.00 87.19 105 ARG A N 1
ATOM 870 C CA . ARG A 1 105 ? -18.079 3.651 31.963 1.00 87.19 105 ARG A CA 1
ATOM 871 C C . ARG A 1 105 ? -19.371 3.259 32.686 1.00 87.19 105 ARG A C 1
ATOM 873 O O . ARG A 1 105 ? -19.392 2.244 33.376 1.00 87.19 105 ARG A O 1
ATOM 880 N N . ARG A 1 106 ? -20.421 4.071 32.552 1.00 88.69 106 ARG A N 1
ATOM 881 C CA . ARG A 1 106 ? -21.754 3.673 33.017 1.00 88.69 106 ARG A CA 1
ATOM 882 C C . ARG A 1 106 ? -22.223 2.472 32.210 1.00 88.69 106 ARG A C 1
ATOM 884 O O . ARG A 1 106 ? -21.953 2.416 31.011 1.00 88.69 106 ARG A O 1
ATOM 891 N N . ASP A 1 107 ? -22.937 1.574 32.868 1.00 89.81 107 ASP A N 1
ATOM 892 C CA . ASP A 1 107 ? -23.643 0.512 32.170 1.00 89.81 107 ASP A CA 1
ATOM 893 C C . ASP A 1 107 ? -24.706 1.124 31.240 1.00 89.81 107 ASP A C 1
ATOM 895 O O . ASP A 1 107 ? -25.282 2.166 31.570 1.00 89.81 107 ASP A O 1
ATOM 899 N N . PRO A 1 108 ? -24.948 0.528 30.064 1.00 92.06 108 PRO A N 1
ATOM 900 C CA . PRO A 1 108 ? -25.940 1.029 29.125 1.00 92.06 108 PRO A CA 1
ATOM 901 C C . PRO A 1 108 ? -27.365 0.871 29.671 1.00 92.06 108 PRO A C 1
ATOM 903 O O . PRO A 1 108 ? -27.717 -0.154 30.252 1.00 92.06 108 PRO A O 1
ATOM 906 N N . ASP A 1 109 ? -28.212 1.870 29.413 1.00 91.69 109 ASP A N 1
ATOM 907 C CA . ASP A 1 109 ? -29.590 1.921 29.928 1.00 91.69 109 ASP A CA 1
ATOM 908 C C . ASP A 1 109 ? -30.557 0.951 29.214 1.00 91.69 109 ASP A C 1
ATOM 910 O O . ASP A 1 109 ? -31.672 0.718 29.680 1.00 91.69 109 ASP A O 1
ATOM 914 N N . HIS A 1 110 ? -30.165 0.400 28.060 1.00 92.75 110 HIS A N 1
ATOM 915 C CA . HIS A 1 110 ? -30.989 -0.498 27.246 1.00 92.75 110 HIS A CA 1
ATOM 916 C C . HIS A 1 110 ? -30.146 -1.563 26.536 1.00 92.75 110 HIS A C 1
ATOM 918 O O . HIS A 1 110 ? -28.936 -1.420 26.386 1.00 92.75 110 HIS A O 1
ATOM 924 N N . VAL A 1 111 ? -30.807 -2.631 26.083 1.00 94.62 111 VAL A N 1
ATOM 925 C CA . VAL A 1 111 ? -30.227 -3.680 25.234 1.00 94.62 111 VAL A CA 1
ATOM 926 C C . VAL A 1 111 ? -31.088 -3.804 23.984 1.00 94.62 111 VAL A C 1
ATOM 928 O O . VAL A 1 111 ? -32.257 -4.170 24.082 1.00 94.62 111 VAL A O 1
ATOM 931 N N . ASP A 1 112 ? -30.509 -3.529 22.817 1.00 93.88 112 ASP A N 1
ATOM 932 C CA . ASP A 1 112 ? -31.206 -3.618 21.529 1.00 93.88 112 ASP A CA 1
ATOM 933 C C . ASP A 1 112 ? -31.376 -5.067 21.069 1.00 93.88 112 ASP A C 1
ATOM 935 O O . ASP A 1 112 ? -32.363 -5.425 20.427 1.00 93.88 112 ASP A O 1
ATOM 939 N N . GLN A 1 113 ? -30.387 -5.913 21.366 1.00 95.00 113 GLN A N 1
ATOM 940 C CA . GLN A 1 113 ? -30.372 -7.301 20.923 1.00 95.00 113 GLN A CA 1
ATOM 941 C C . GLN A 1 113 ? -29.701 -8.207 21.950 1.00 95.00 113 GLN A C 1
ATOM 943 O O . GLN A 1 113 ? -28.667 -7.867 22.513 1.00 95.00 113 GLN A O 1
ATOM 948 N N . THR A 1 114 ? -30.252 -9.407 22.139 1.00 97.00 114 THR A N 1
ATOM 949 C CA . THR A 1 114 ? -29.566 -10.494 22.849 1.00 97.00 114 THR A CA 1
ATOM 950 C C . THR A 1 114 ? -29.158 -11.581 21.862 1.00 97.00 114 THR A C 1
ATOM 952 O O . THR A 1 114 ? -29.994 -12.082 21.109 1.00 97.00 114 THR A O 1
ATOM 955 N N . VAL A 1 115 ? -27.881 -11.951 21.867 1.00 97.69 115 VAL A N 1
ATOM 956 C CA . VAL A 1 115 ? -27.312 -13.010 21.028 1.00 97.69 115 VAL A CA 1
ATOM 957 C C . VAL A 1 115 ? -26.918 -14.180 21.921 1.00 97.69 115 VAL A C 1
ATOM 959 O O . VAL A 1 115 ? -26.104 -14.026 22.830 1.00 97.69 115 VAL A O 1
ATOM 962 N N . LYS A 1 116 ? -27.495 -15.359 21.662 1.00 96.88 116 LYS A N 1
ATOM 963 C CA . LYS A 1 116 ? -27.071 -16.609 22.302 1.00 96.88 116 LYS A CA 1
ATOM 964 C C . LYS A 1 116 ? -25.865 -17.166 21.556 1.00 96.88 116 LYS A C 1
ATOM 966 O O . LYS A 1 116 ? -25.944 -17.384 20.348 1.00 96.88 116 LYS A O 1
ATOM 971 N N . VAL A 1 117 ? -24.777 -17.395 22.277 1.00 96.31 117 VAL A N 1
ATOM 972 C CA . VAL A 1 117 ? -23.547 -17.989 21.761 1.00 96.31 117 VAL A CA 1
ATOM 973 C C . VAL A 1 117 ? -23.454 -19.396 22.349 1.00 96.31 117 VAL A C 1
ATOM 975 O O . VAL A 1 117 ? -23.200 -19.523 23.549 1.00 96.31 117 VAL A O 1
ATOM 978 N N . PRO A 1 118 ? -23.727 -20.449 21.557 1.00 94.50 118 PRO A N 1
ATOM 979 C CA . PRO A 1 118 ? -23.704 -21.810 22.068 1.00 94.50 118 PRO A CA 1
ATOM 980 C C . PRO A 1 118 ? -22.283 -22.206 22.470 1.00 94.50 118 PRO A C 1
ATOM 982 O O . PRO A 1 118 ? -21.302 -21.746 21.877 1.00 94.50 118 PRO A O 1
ATOM 985 N N . ALA A 1 119 ? -22.188 -23.109 23.443 1.00 93.44 119 ALA A N 1
ATOM 986 C CA . ALA A 1 119 ? -20.921 -23.701 23.827 1.00 93.44 119 ALA A CA 1
ATOM 987 C C . ALA A 1 119 ? -20.286 -24.418 22.621 1.00 93.44 119 ALA A C 1
ATOM 989 O O . ALA A 1 119 ? -21.007 -25.016 21.803 1.00 93.44 119 ALA A O 1
ATOM 990 N N . PRO A 1 120 ? -18.948 -24.385 22.492 1.00 92.88 120 PRO A N 1
ATOM 991 C CA . PRO A 1 120 ? -18.273 -25.144 21.452 1.00 92.88 120 PRO A CA 1
ATOM 992 C C . PRO A 1 120 ? -18.622 -26.630 21.591 1.00 92.88 120 PRO A C 1
ATOM 994 O O . PRO A 1 120 ? -18.760 -27.137 22.697 1.00 92.88 120 PRO A O 1
ATOM 997 N N . GLN A 1 121 ? -18.768 -27.326 20.465 1.00 93.19 121 GLN A N 1
ATOM 998 C CA . GLN A 1 121 ? -18.992 -28.781 20.450 1.00 93.19 121 GLN A CA 1
ATOM 999 C C . GLN A 1 121 ? -17.673 -29.562 20.485 1.00 93.19 121 GLN A C 1
ATOM 1001 O O . GLN A 1 121 ? -17.645 -30.740 20.813 1.00 93.19 121 GLN A O 1
ATOM 1006 N N . VAL A 1 122 ? -16.567 -28.896 20.145 1.00 95.19 122 VAL A N 1
ATOM 1007 C CA . VAL A 1 122 ? -15.227 -29.478 20.073 1.00 95.19 122 VAL A CA 1
ATOM 1008 C C . VAL A 1 122 ? -14.246 -28.543 20.765 1.00 95.19 122 VAL A C 1
ATOM 1010 O O . VAL A 1 122 ? -14.302 -27.325 20.590 1.00 95.19 122 VAL A O 1
ATOM 1013 N N . CYS A 1 123 ? -13.336 -29.102 21.562 1.00 94.31 123 CYS A N 1
ATOM 1014 C CA . CYS A 1 123 ? -12.322 -28.332 22.264 1.00 94.31 123 CYS A CA 1
ATOM 1015 C C . CYS A 1 123 ? -11.395 -27.639 21.252 1.00 94.31 123 CYS A C 1
ATOM 1017 O O . CYS A 1 123 ? -10.696 -28.335 20.513 1.00 94.31 123 CYS A O 1
ATOM 1019 N N . PRO A 1 124 ? -11.262 -26.301 21.273 1.00 93.94 124 PRO A N 1
ATOM 1020 C CA . PRO A 1 124 ? -10.361 -25.595 20.360 1.00 93.94 124 PRO A CA 1
ATOM 1021 C C . PRO A 1 124 ? -8.872 -25.869 20.638 1.00 93.94 124 PRO A C 1
ATOM 1023 O O . PRO A 1 124 ? -8.025 -25.518 19.825 1.00 93.94 124 PRO A O 1
ATOM 1026 N N . ARG A 1 125 ? -8.537 -26.482 21.784 1.00 94.00 125 ARG A N 1
ATOM 1027 C CA . ARG A 1 125 ? -7.155 -26.761 22.202 1.00 94.00 125 ARG A CA 1
ATOM 1028 C C . ARG A 1 125 ? -6.689 -28.183 21.880 1.00 94.00 125 ARG A C 1
ATOM 1030 O O . ARG A 1 125 ? -5.551 -28.349 21.463 1.00 94.00 125 ARG A O 1
ATOM 1037 N N . CYS A 1 126 ? -7.527 -29.200 22.096 1.00 94.62 126 CYS A N 1
ATOM 1038 C CA . CYS A 1 126 ? -7.153 -30.613 21.897 1.00 94.62 126 CYS A CA 1
ATOM 1039 C C . CYS A 1 126 ? -8.061 -31.385 20.930 1.00 94.62 126 CYS A C 1
ATOM 1041 O O . CYS A 1 126 ? -7.900 -32.593 20.795 1.00 94.62 126 CYS A O 1
ATOM 1043 N N . ALA A 1 127 ? -9.028 -30.715 20.295 1.00 94.12 127 ALA A N 1
ATOM 1044 C CA . ALA A 1 127 ? -9.997 -31.309 19.372 1.00 94.12 127 ALA A CA 1
ATOM 1045 C C . ALA A 1 127 ? -10.887 -32.429 19.957 1.00 94.12 127 ALA A C 1
ATOM 1047 O O . ALA A 1 127 ? -11.567 -33.125 19.212 1.00 94.12 127 ALA A O 1
ATOM 1048 N N . CYS A 1 128 ? -10.930 -32.589 21.284 1.00 92.25 128 CYS A N 1
ATOM 1049 C CA . CYS A 1 128 ? -11.875 -33.488 21.947 1.00 92.25 128 CYS A CA 1
ATOM 1050 C C . CYS A 1 128 ? -13.318 -32.988 21.766 1.00 92.25 128 CYS A C 1
ATOM 1052 O O . CYS A 1 128 ? -13.606 -31.825 22.041 1.00 92.25 128 CYS A O 1
ATOM 1054 N N . ASP A 1 129 ? -14.210 -33.871 21.339 1.00 93.81 129 ASP A N 1
ATOM 1055 C CA . ASP A 1 129 ? -15.645 -33.661 21.095 1.00 93.81 129 ASP A CA 1
ATOM 1056 C C . ASP A 1 129 ? -16.532 -34.030 22.302 1.00 93.81 129 ASP A C 1
ATOM 1058 O O . ASP A 1 129 ? -17.699 -33.656 22.371 1.00 93.81 129 ASP A O 1
ATOM 1062 N N . HIS A 1 130 ? -15.978 -34.722 23.300 1.00 92.00 130 HIS A N 1
ATOM 1063 C CA . HIS A 1 130 ? -16.685 -35.108 24.524 1.00 92.00 130 HIS A CA 1
ATOM 1064 C C . HIS A 1 130 ? -16.553 -34.011 25.586 1.00 92.00 130 HIS A C 1
ATOM 1066 O O . HIS A 1 130 ? -15.847 -34.165 26.586 1.00 92.00 130 HIS A O 1
ATOM 1072 N N . LEU A 1 131 ? -17.192 -32.868 25.341 1.00 92.38 131 LEU A N 1
ATOM 1073 C CA . LEU A 1 131 ? -17.206 -31.750 26.282 1.00 92.38 131 LEU A CA 1
ATOM 1074 C C . LEU A 1 131 ? -18.342 -31.897 27.296 1.00 92.38 131 LEU A C 1
ATOM 1076 O O . LEU A 1 131 ? -19.480 -32.200 26.946 1.00 92.38 131 LEU A O 1
ATOM 1080 N N . SER A 1 132 ? -18.039 -31.642 28.565 1.00 91.69 132 SER A N 1
ATOM 1081 C CA . SER A 1 132 ? -19.038 -31.621 29.631 1.00 91.69 132 SER A CA 1
ATOM 1082 C C . SER A 1 132 ? -19.766 -30.281 29.638 1.00 91.69 132 SER A C 1
ATOM 1084 O O . SER A 1 132 ? -19.134 -29.229 29.561 1.00 91.69 132 SER A O 1
ATOM 1086 N N . THR A 1 133 ? -21.088 -30.292 29.782 1.00 88.88 133 THR A N 1
ATOM 1087 C CA . THR A 1 133 ? -21.889 -29.066 29.896 1.00 88.88 133 THR A CA 1
ATOM 1088 C C . THR A 1 133 ? -21.563 -28.305 31.178 1.00 88.88 133 THR A C 1
ATOM 1090 O O . THR A 1 133 ? -21.505 -28.906 32.253 1.00 88.88 133 THR A O 1
ATOM 1093 N N . CYS A 1 134 ? -21.406 -26.986 31.080 1.00 87.94 134 CYS A N 1
ATOM 1094 C CA . CYS A 1 134 ? -21.333 -26.101 32.236 1.00 87.94 134 CYS A CA 1
ATOM 1095 C C . CYS A 1 134 ? -22.69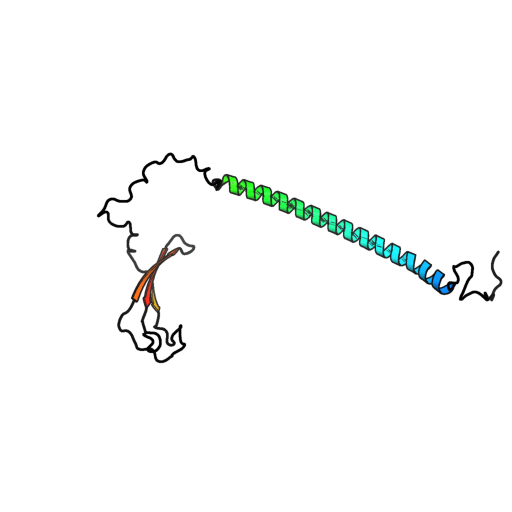3 -25.406 32.429 1.00 87.94 134 CYS A C 1
ATOM 1097 O O . CYS A 1 134 ? -23.215 -24.844 31.466 1.00 87.94 134 CYS A O 1
ATOM 1099 N N . PRO A 1 135 ? -23.289 -25.434 33.637 1.00 87.88 135 PRO A N 1
ATOM 1100 C CA . PRO A 1 135 ? -24.538 -24.721 33.906 1.00 87.88 135 PRO A CA 1
ATOM 1101 C C . PRO A 1 135 ? -24.338 -23.203 34.028 1.00 87.88 135 PRO A C 1
ATOM 1103 O O . PRO A 1 135 ? -25.310 -22.451 33.961 1.00 87.88 135 PRO A O 1
ATOM 1106 N N . GLU A 1 136 ? -23.100 -22.750 34.235 1.00 92.31 136 GLU A N 1
ATOM 1107 C CA . GLU A 1 136 ? -22.771 -21.334 34.311 1.00 92.31 136 GLU A CA 1
ATOM 1108 C C . GLU A 1 136 ? -22.825 -20.706 32.916 1.00 92.31 136 GLU A C 1
ATOM 1110 O O . GLU A 1 136 ? -22.247 -21.204 31.948 1.00 92.31 136 GLU A O 1
ATOM 1115 N N . VAL A 1 137 ? -23.542 -19.593 32.828 1.00 92.88 137 VAL A N 1
ATOM 1116 C CA . VAL A 1 137 ? -23.702 -18.820 31.603 1.00 92.88 137 VAL A CA 1
ATOM 1117 C C . VAL A 1 137 ? -22.949 -17.515 31.784 1.00 92.88 137 VAL A C 1
ATOM 1119 O O . VAL A 1 137 ? -23.201 -16.778 32.736 1.00 92.88 137 VAL A O 1
ATOM 1122 N N . TYR A 1 138 ? -22.047 -17.213 30.853 1.00 94.75 138 TYR A N 1
ATOM 1123 C CA . TYR A 1 138 ? -21.306 -15.958 30.870 1.00 94.75 138 TYR A CA 1
ATOM 1124 C C . TYR A 1 138 ? -21.999 -14.910 30.009 1.00 94.75 138 TYR A C 1
ATOM 1126 O O . TYR A 1 138 ? -22.215 -15.103 28.810 1.00 94.75 138 TYR A O 1
ATOM 1134 N N . GLU A 1 139 ? -22.319 -13.775 30.617 1.00 96.31 139 GLU A N 1
ATOM 1135 C CA . GLU A 1 139 ? -22.959 -12.660 29.935 1.00 96.31 139 GLU A CA 1
ATOM 1136 C C . GLU A 1 139 ? -22.027 -11.451 29.875 1.00 96.31 139 GLU A C 1
ATOM 1138 O O . GLU A 1 139 ? -21.359 -11.112 30.851 1.00 96.31 139 GLU A O 1
ATOM 1143 N N . HIS A 1 140 ? -22.002 -10.779 28.726 1.00 95.25 140 HIS A N 1
ATOM 1144 C CA . HIS A 1 140 ? -21.395 -9.457 28.605 1.00 95.25 140 HIS A CA 1
ATOM 1145 C C . HIS A 1 140 ? -22.168 -8.588 27.614 1.00 95.25 140 HIS A C 1
ATOM 1147 O O . HIS A 1 140 ? -22.898 -9.086 26.752 1.00 95.25 140 HIS A O 1
ATOM 1153 N N . VAL A 1 141 ? -22.020 -7.273 27.757 1.00 95.44 141 VAL A N 1
ATOM 1154 C CA . VAL A 1 141 ? -22.680 -6.277 26.912 1.00 95.44 141 VAL A CA 1
ATOM 1155 C C . VAL A 1 141 ? -21.631 -5.544 26.085 1.00 95.44 141 VAL A C 1
ATOM 1157 O O . VAL A 1 141 ? -20.596 -5.140 26.610 1.00 95.44 141 VAL A O 1
ATOM 1160 N N . GLN A 1 142 ? -21.910 -5.373 24.796 1.00 94.38 142 GLN A N 1
ATOM 1161 C CA . GLN A 1 142 ? -21.076 -4.645 23.849 1.00 94.38 142 GLN A CA 1
ATOM 1162 C C . GLN A 1 142 ? -21.886 -3.505 23.225 1.00 94.38 142 GLN A C 1
ATOM 1164 O O . GLN A 1 142 ? -23.003 -3.714 22.756 1.00 94.38 142 GLN A O 1
ATOM 1169 N N . GLU A 1 143 ? -21.324 -2.297 23.227 1.00 93.25 143 GLU A N 1
ATOM 1170 C CA . GLU A 1 143 ? -21.900 -1.120 22.572 1.00 93.25 143 GLU A CA 1
ATOM 1171 C C . GLU A 1 143 ? -21.114 -0.798 21.294 1.00 93.25 143 GLU A C 1
ATOM 1173 O O . GLU A 1 143 ? -20.010 -0.256 21.367 1.00 93.25 143 GLU A O 1
ATOM 1178 N N . ASP A 1 144 ? -21.692 -1.092 20.129 1.00 90.69 144 ASP A N 1
ATOM 1179 C CA . ASP A 1 144 ? -21.056 -0.864 18.828 1.00 90.69 144 ASP A CA 1
ATOM 1180 C C . ASP A 1 144 ? -21.517 0.445 18.179 1.00 90.69 144 ASP A C 1
ATOM 1182 O O . ASP A 1 144 ? -22.698 0.798 18.210 1.00 90.69 144 ASP A O 1
ATOM 1186 N N . ILE A 1 145 ? -20.591 1.163 17.535 1.00 86.75 145 ILE A N 1
ATOM 1187 C CA . ILE A 1 145 ? -20.897 2.365 16.746 1.00 86.75 145 ILE A CA 1
ATOM 1188 C C . ILE A 1 145 ? -21.253 1.925 15.324 1.00 86.75 145 ILE A C 1
ATOM 1190 O O . ILE A 1 145 ? -20.382 1.539 14.544 1.00 86.75 145 ILE A O 1
ATOM 1194 N N . VAL A 1 146 ? -22.535 1.991 14.971 1.00 83.62 146 VAL A N 1
ATOM 1195 C CA . VAL A 1 146 ? -22.993 1.767 13.592 1.00 83.62 146 VAL A CA 1
ATOM 1196 C C . VAL A 1 146 ? -22.784 3.065 12.793 1.00 83.62 146 VAL A C 1
ATOM 1198 O O . VAL A 1 146 ? -22.725 4.140 13.376 1.00 83.62 146 VAL A O 1
ATOM 1201 N N . LEU A 1 147 ? -22.670 3.015 11.459 1.00 77.56 147 LEU A N 1
ATOM 1202 C CA . LEU A 1 147 ? -22.465 4.189 10.573 1.00 77.56 147 LEU A CA 1
ATOM 1203 C C . LEU A 1 147 ? -23.642 5.204 10.544 1.00 77.56 147 LEU A C 1
ATOM 1205 O O . LEU A 1 147 ? -23.739 6.049 9.660 1.00 77.56 147 LEU A O 1
ATOM 1209 N N . VAL A 1 148 ? -24.535 5.128 11.524 1.00 67.25 148 VAL A N 1
ATOM 1210 C CA . VAL A 1 148 ? -25.639 6.042 11.833 1.00 67.25 148 VAL A CA 1
ATOM 1211 C C . VAL A 1 148 ? -25.358 6.543 13.256 1.00 67.25 148 VAL A C 1
ATOM 1213 O O . VAL A 1 148 ? -24.856 5.748 14.039 1.00 67.25 148 VAL A O 1
ATOM 1216 N N . PRO A 1 149 ? -25.639 7.799 13.652 1.00 74.44 149 PRO A N 1
ATOM 1217 C CA . PRO A 1 149 ? -25.258 8.344 14.967 1.00 74.44 149 PRO A CA 1
ATOM 1218 C C . PRO A 1 149 ? -26.061 7.743 16.144 1.00 74.44 149 PRO A C 1
ATOM 1220 O O . PRO A 1 149 ? -26.735 8.450 16.888 1.00 74.44 149 PRO A O 1
ATOM 1223 N N . ARG A 1 150 ? -26.042 6.419 16.291 1.00 79.44 150 ARG A N 1
ATOM 1224 C CA . ARG A 1 150 ? -26.675 5.618 17.332 1.00 79.44 150 ARG A CA 1
ATOM 1225 C C . ARG A 1 150 ? -25.762 4.432 17.624 1.00 79.44 150 ARG A C 1
ATOM 1227 O O . ARG A 1 150 ? -25.317 3.744 16.704 1.00 79.44 150 ARG A O 1
ATOM 1234 N N . THR A 1 151 ? -25.480 4.212 18.901 1.00 85.00 151 THR A N 1
ATOM 1235 C CA . THR A 1 151 ? -24.848 2.978 19.360 1.00 85.00 151 THR A CA 1
ATOM 1236 C C . THR A 1 151 ? -25.867 1.847 19.313 1.00 85.00 151 THR A C 1
ATOM 1238 O O . THR A 1 151 ? -27.058 2.080 19.503 1.00 85.00 151 THR A O 1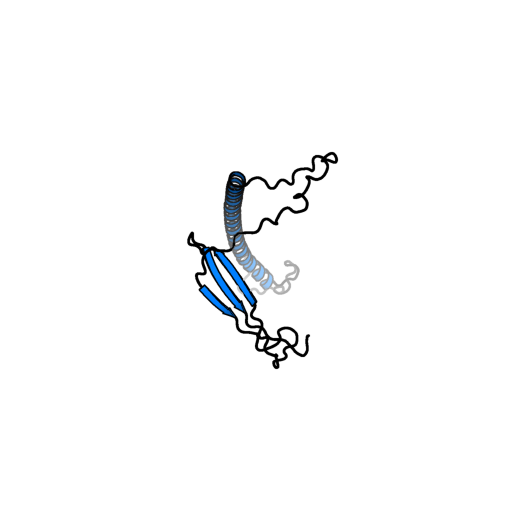
ATOM 1241 N N . ARG A 1 152 ? -25.401 0.632 19.028 1.00 91.75 152 ARG A N 1
ATOM 1242 C CA . ARG A 1 152 ? -26.195 -0.591 19.131 1.00 91.75 152 ARG A CA 1
ATOM 1243 C C . ARG A 1 152 ? -25.669 -1.407 20.300 1.00 91.75 152 ARG A C 1
ATOM 1245 O O . ARG A 1 152 ? -24.495 -1.770 20.311 1.00 91.75 152 ARG A O 1
ATOM 1252 N N . VAL A 1 153 ? -26.528 -1.690 21.269 1.00 94.69 153 VAL A N 1
ATOM 1253 C CA . VAL A 1 153 ? -26.186 -2.411 22.493 1.00 94.69 153 VAL A CA 1
ATOM 1254 C C . VAL A 1 153 ? -26.582 -3.879 22.360 1.00 94.69 153 VAL A C 1
ATOM 1256 O O . VAL A 1 153 ? -27.765 -4.222 22.322 1.00 94.69 153 VAL A O 1
ATOM 1259 N N . ILE A 1 154 ? -25.589 -4.762 22.295 1.00 96.25 154 ILE A N 1
ATOM 1260 C CA . ILE A 1 154 ? -25.778 -6.206 22.149 1.00 96.25 154 ILE A CA 1
ATOM 1261 C C . ILE A 1 154 ? -25.371 -6.900 23.447 1.00 96.25 154 ILE A C 1
ATOM 1263 O O . ILE A 1 154 ? -24.243 -6.756 23.912 1.00 96.25 154 ILE A O 1
ATOM 1267 N N . ARG A 1 155 ? -26.278 -7.691 24.025 1.00 97.06 155 ARG A N 1
ATOM 1268 C CA . ARG A 1 155 ? -25.969 -8.618 25.120 1.00 97.06 155 ARG A CA 1
ATOM 1269 C C . ARG A 1 155 ? -25.624 -9.981 24.540 1.00 97.06 155 ARG A C 1
ATOM 1271 O O . ARG A 1 155 ? -26.482 -10.635 23.949 1.00 97.06 155 ARG A O 1
ATOM 1278 N N . PHE A 1 156 ? -24.400 -10.436 24.749 1.00 97.56 156 PHE A N 1
ATOM 1279 C CA . PHE A 1 156 ? -24.004 -11.792 24.404 1.00 97.56 156 PHE A CA 1
ATOM 1280 C C . PHE A 1 156 ? -24.158 -12.708 25.609 1.00 97.56 156 PHE A C 1
ATOM 1282 O O . PHE A 1 156 ? -23.637 -12.421 26.686 1.00 97.56 156 PHE A O 1
ATOM 1289 N N . ARG A 1 157 ? -24.846 -13.829 25.407 1.00 97.19 157 ARG A N 1
ATOM 1290 C CA . ARG A 1 157 ? -25.067 -14.867 26.411 1.00 97.19 157 ARG A CA 1
ATOM 1291 C C . ARG A 1 157 ? -24.364 -16.144 25.964 1.00 97.19 157 ARG A C 1
ATOM 1293 O O . ARG A 1 157 ? -24.824 -16.784 25.022 1.00 97.19 157 ARG A O 1
ATOM 1300 N N . HIS A 1 158 ? -23.251 -16.468 26.609 1.00 96.50 158 HIS A N 1
ATOM 1301 C CA . HIS A 1 158 ? -22.385 -17.592 26.267 1.00 96.50 158 HIS A CA 1
ATOM 1302 C C . HIS A 1 158 ? -22.725 -18.805 27.118 1.00 96.50 158 HIS A C 1
ATOM 1304 O O . HIS A 1 158 ? -22.534 -18.783 28.337 1.00 96.50 158 HIS A O 1
ATOM 1310 N N . ASP A 1 159 ? -23.166 -19.868 26.459 1.00 94.81 159 ASP A N 1
ATOM 1311 C CA . ASP A 1 159 ? -23.200 -21.187 27.071 1.00 94.81 159 ASP A CA 1
ATOM 1312 C C . ASP A 1 159 ? -21.763 -21.729 27.124 1.00 94.81 159 ASP A C 1
ATOM 1314 O O . ASP A 1 159 ? -20.966 -21.518 26.204 1.00 94.81 159 ASP A O 1
ATOM 1318 N N . GLN A 1 160 ? -21.411 -22.412 28.210 1.00 93.44 160 GLN A N 1
ATOM 1319 C CA . GLN A 1 160 ? -20.053 -22.896 28.439 1.00 93.44 160 GLN A CA 1
ATOM 1320 C C . GLN A 1 160 ? -19.983 -24.424 28.464 1.00 93.44 160 GLN A C 1
ATOM 1322 O O . GLN A 1 160 ? -20.944 -25.129 28.776 1.00 93.44 160 GLN A O 1
ATOM 1327 N N . SER A 1 161 ? -18.797 -24.945 28.164 1.00 93.56 161 SER A N 1
ATOM 1328 C CA . SER A 1 161 ? -18.500 -26.374 28.217 1.00 93.56 161 SER A CA 1
ATOM 1329 C C . SER A 1 161 ? -17.064 -26.606 28.673 1.00 93.56 161 SER A C 1
ATOM 1331 O O . SER A 1 161 ? -16.159 -25.876 28.264 1.00 93.56 161 SER A O 1
ATOM 1333 N N . TYR A 1 162 ? -16.841 -27.653 29.459 1.00 92.94 162 TYR A N 1
ATOM 1334 C CA . TYR A 1 162 ? -15.525 -28.048 29.944 1.00 92.94 162 TYR A CA 1
ATOM 1335 C C . TYR A 1 162 ? -14.945 -29.188 29.122 1.00 92.94 162 TYR A C 1
ATOM 1337 O O . TYR A 1 162 ? -15.613 -30.179 28.835 1.00 92.94 162 TYR A O 1
ATOM 1345 N N . CYS A 1 163 ? -13.658 -29.081 28.801 1.00 93.25 163 CYS A N 1
ATOM 1346 C CA . CYS A 1 163 ? -12.933 -30.172 28.175 1.00 93.25 163 CYS A CA 1
ATOM 1347 C C . CYS A 1 163 ? -12.302 -31.080 29.242 1.00 93.25 163 CYS A C 1
ATOM 1349 O O . CYS A 1 163 ? -11.471 -30.600 30.019 1.00 93.25 163 CYS A O 1
ATOM 1351 N N . PRO A 1 164 ? -12.602 -32.392 29.257 1.00 91.56 164 PRO A N 1
ATOM 1352 C CA . PRO A 1 164 ? -12.024 -33.310 30.236 1.00 91.56 164 PRO A CA 1
ATOM 1353 C C . PRO A 1 164 ? -10.511 -33.506 30.057 1.00 91.56 164 PRO A C 1
ATOM 1355 O O . PRO A 1 164 ? -9.826 -33.825 31.023 1.00 91.56 164 PRO A O 1
ATOM 1358 N N . GLN A 1 165 ? -9.986 -33.292 28.845 1.00 91.25 165 GLN A N 1
ATOM 1359 C CA . GLN A 1 165 ? -8.570 -33.489 28.510 1.00 91.25 165 GLN A CA 1
ATOM 1360 C C . GLN A 1 165 ? -7.686 -32.295 28.893 1.00 91.25 165 GLN A C 1
ATOM 1362 O O . GLN A 1 165 ? -6.506 -32.460 29.182 1.00 91.25 165 GLN A O 1
ATOM 1367 N N . CYS A 1 166 ? -8.231 -31.076 28.850 1.00 87.81 166 CYS A N 1
ATOM 1368 C CA . CYS A 1 166 ? -7.438 -29.850 28.969 1.00 87.81 166 CYS A CA 1
ATOM 1369 C C . CYS A 1 166 ? -7.448 -29.197 30.351 1.00 87.81 166 CYS A C 1
ATOM 1371 O O . CYS A 1 166 ? -6.586 -28.334 30.522 1.00 87.81 166 CYS A O 1
ATOM 1373 N N . ARG A 1 167 ? -8.399 -29.594 31.223 1.00 68.69 167 ARG A N 1
ATOM 1374 C CA . ARG A 1 167 ? -8.721 -29.021 32.548 1.00 68.69 167 ARG A CA 1
ATOM 1375 C C . ARG A 1 167 ? -8.077 -27.663 32.814 1.00 68.69 167 ARG A C 1
ATOM 1377 O O . ARG A 1 167 ? -6.916 -27.634 33.274 1.00 68.69 167 ARG A O 1
#

Mean predicted aligned error: 15.98 Å